Protein AF-A0A7S0E019-F1 (afdb_monomer)

Organism: NCBI:txid3032

Secondary structure (DSSP, 8-state):
-PPPTTS------GGGGTT--------TTSPPPHHHHHHHHHHHHHHHHH-TT-------SSSSHHHHHHHHHHHHHTTS-S-HHHHHHHHHHHHHS---TT--------------

Structure (mmCIF, N/CA/C/O backbone):
data_AF-A0A7S0E019-F1
#
_entry.id   AF-A0A7S0E019-F1
#
loop_
_atom_site.group_PDB
_atom_site.id
_atom_site.type_symbol
_atom_site.label_atom_id
_atom_site.label_alt_id
_atom_site.label_comp_id
_atom_site.label_asym_id
_atom_site.label_entity_id
_atom_site.label_seq_id
_atom_site.pdbx_PDB_ins_code
_atom_site.Cartn_x
_atom_site.Cartn_y
_atom_site.Cartn_z
_atom_site.occupancy
_atom_site.B_iso_or_equiv
_atom_site.auth_seq_id
_atom_site.auth_comp_id
_atom_site.auth_asym_id
_atom_site.auth_atom_id
_atom_site.pdbx_PDB_model_num
ATOM 1 N N . THR A 1 1 ? 5.143 -8.759 -2.178 1.00 50.31 1 THR A N 1
ATOM 2 C CA . THR A 1 1 ? 6.492 -9.382 -2.188 1.00 50.31 1 THR A CA 1
ATOM 3 C C . THR A 1 1 ? 6.817 -9.753 -3.617 1.00 50.31 1 THR A C 1
ATOM 5 O O . THR A 1 1 ? 5.915 -10.188 -4.313 1.00 50.31 1 THR A O 1
ATOM 8 N N . TYR A 1 2 ? 8.040 -9.513 -4.090 1.00 42.38 2 TYR A N 1
ATOM 9 C CA . TYR A 1 2 ? 8.407 -9.796 -5.482 1.00 42.38 2 TYR A CA 1
ATOM 10 C C . TYR A 1 2 ? 8.898 -11.240 -5.623 1.00 42.38 2 TYR A C 1
ATOM 12 O O . TYR A 1 2 ? 9.564 -11.753 -4.723 1.00 42.38 2 TYR A O 1
ATOM 20 N N . THR A 1 3 ? 8.577 -11.882 -6.739 1.00 41.94 3 THR A N 1
ATOM 21 C CA . THR A 1 3 ? 9.196 -13.135 -7.179 1.00 41.94 3 THR A CA 1
ATOM 22 C C . THR A 1 3 ? 10.329 -12.789 -8.138 1.00 41.94 3 THR A C 1
ATOM 24 O O . THR A 1 3 ? 10.101 -12.162 -9.167 1.00 41.94 3 THR A O 1
ATOM 27 N N . SER A 1 4 ? 11.560 -13.140 -7.766 1.00 39.75 4 SER A N 1
ATOM 28 C CA . SER A 1 4 ? 12.722 -13.083 -8.655 1.00 39.75 4 SER A CA 1
ATOM 29 C C . SER A 1 4 ? 12.750 -14.345 -9.525 1.00 39.75 4 SER A C 1
ATOM 31 O O . SER A 1 4 ? 12.388 -15.424 -9.051 1.00 39.75 4 SER A O 1
ATOM 33 N N . SER A 1 5 ? 13.152 -14.219 -10.791 1.00 46.44 5 SER A N 1
ATOM 34 C CA . SER A 1 5 ? 13.187 -15.313 -11.779 1.00 46.44 5 SER A CA 1
ATOM 35 C C . SER A 1 5 ? 14.191 -16.427 -11.451 1.00 46.44 5 SER A C 1
ATOM 37 O O . SER A 1 5 ? 14.124 -17.505 -12.033 1.00 46.44 5 SER A O 1
ATOM 39 N N . ASP A 1 6 ? 15.089 -16.195 -10.494 1.00 50.09 6 ASP A N 1
ATOM 40 C CA . ASP A 1 6 ? 16.082 -17.150 -9.991 1.00 50.09 6 ASP A CA 1
ATOM 41 C C . ASP A 1 6 ? 15.573 -18.000 -8.810 1.00 50.09 6 ASP A C 1
ATOM 43 O O . ASP A 1 6 ? 16.327 -18.791 -8.244 1.00 50.09 6 ASP A O 1
ATOM 47 N N . GLY A 1 7 ? 14.311 -17.834 -8.395 1.00 44.53 7 GLY A N 1
ATOM 48 C CA . GLY A 1 7 ? 13.734 -18.566 -7.265 1.00 44.53 7 GLY A CA 1
ATOM 49 C C . GLY A 1 7 ? 14.310 -18.174 -5.897 1.00 44.53 7 GLY A C 1
ATOM 50 O O . GLY A 1 7 ? 13.888 -18.731 -4.880 1.00 44.53 7 GLY A O 1
ATOM 51 N N . SER A 1 8 ? 15.225 -17.197 -5.831 1.00 43.31 8 SER A N 1
ATOM 52 C CA . SER A 1 8 ? 15.767 -16.697 -4.572 1.00 43.31 8 SER A CA 1
ATOM 53 C C . SER A 1 8 ? 14.794 -15.673 -3.975 1.00 43.31 8 SER A C 1
ATOM 55 O O . SER A 1 8 ? 14.679 -14.505 -4.349 1.00 43.31 8 SER A O 1
ATOM 57 N N . MET A 1 9 ? 13.966 -16.160 -3.057 1.00 51.25 9 MET A N 1
ATOM 58 C CA . MET A 1 9 ? 12.954 -15.355 -2.392 1.00 51.25 9 MET A CA 1
ATOM 59 C C . MET A 1 9 ? 13.602 -14.459 -1.327 1.00 51.25 9 MET A C 1
ATOM 61 O O . MET A 1 9 ? 13.947 -14.921 -0.242 1.00 51.25 9 MET A O 1
ATOM 65 N N . GLY A 1 10 ? 13.682 -13.151 -1.592 1.00 54.69 10 GLY A N 1
ATOM 66 C CA . GLY A 1 10 ? 13.899 -12.111 -0.575 1.00 54.69 10 GLY A CA 1
ATOM 67 C C . GLY A 1 10 ? 12.675 -11.964 0.337 1.00 54.69 10 GLY A C 1
ATOM 68 O O . GLY A 1 10 ? 12.014 -10.926 0.350 1.00 54.69 10 GLY A O 1
ATOM 69 N N . ASN A 1 11 ? 12.321 -13.041 1.031 1.00 64.75 11 ASN A N 1
ATOM 70 C CA . ASN A 1 11 ? 11.086 -13.184 1.780 1.00 64.75 11 ASN A CA 1
ATOM 71 C C . ASN A 1 11 ? 11.346 -13.158 3.279 1.00 64.75 11 ASN A C 1
ATOM 73 O O . ASN A 1 11 ? 12.141 -13.937 3.793 1.00 64.75 11 ASN A O 1
ATOM 77 N N . TYR A 1 12 ? 10.583 -12.331 3.991 1.00 67.00 12 TYR A N 1
ATOM 78 C CA . TYR A 1 12 ? 10.534 -12.405 5.446 1.00 67.00 12 TYR A CA 1
ATOM 79 C C . TYR A 1 12 ? 10.037 -13.777 5.890 1.00 67.00 12 TYR A C 1
ATOM 81 O O . TYR A 1 12 ? 9.083 -14.315 5.308 1.00 67.00 12 TYR A O 1
ATOM 89 N N . HIS A 1 13 ? 10.653 -14.313 6.941 1.00 75.06 13 HIS A N 1
ATOM 90 C CA . HIS A 1 13 ? 10.101 -15.446 7.664 1.00 75.06 13 HIS A CA 1
ATOM 91 C 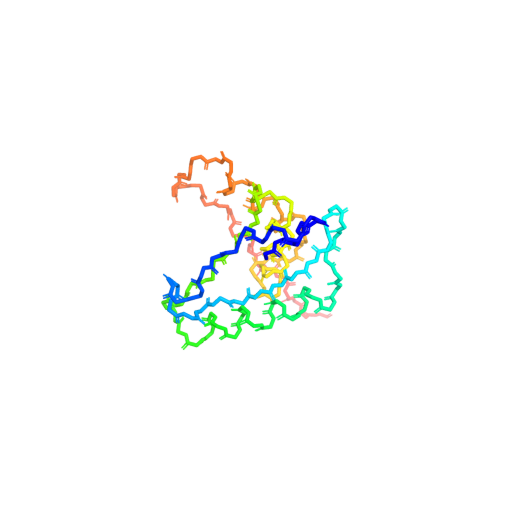C . HIS A 1 13 ? 8.835 -14.960 8.395 1.00 75.06 13 HIS A C 1
ATOM 93 O O . HIS A 1 13 ? 8.951 -14.055 9.223 1.00 75.06 13 HIS A O 1
ATOM 99 N N . PRO A 1 14 ? 7.627 -15.491 8.111 1.00 76.75 14 PRO A N 1
ATOM 100 C CA . PRO A 1 14 ? 6.373 -14.934 8.640 1.00 76.75 14 PRO A CA 1
ATOM 101 C C . PRO A 1 14 ? 6.328 -14.841 10.168 1.00 76.75 14 PRO A C 1
ATOM 103 O O . PRO A 1 14 ? 5.743 -13.910 10.713 1.00 76.75 14 PRO A O 1
ATOM 106 N N . GLN A 1 15 ? 7.021 -15.753 10.853 1.00 79.38 15 GLN A N 1
ATOM 107 C CA . GLN A 1 15 ? 7.121 -15.772 12.313 1.00 79.38 15 GLN A CA 1
ATOM 108 C C . GLN A 1 15 ? 7.767 -14.504 12.888 1.00 79.38 15 GLN A C 1
ATOM 110 O O . GLN A 1 15 ? 7.405 -14.087 13.982 1.00 79.38 15 GLN A O 1
ATOM 115 N N . MET A 1 16 ? 8.672 -13.856 12.147 1.00 79.44 16 MET A N 1
ATOM 116 C CA . MET A 1 16 ? 9.282 -12.590 12.576 1.00 79.44 16 MET A CA 1
ATOM 117 C C . MET A 1 16 ? 8.288 -11.422 12.572 1.00 79.44 16 MET A C 1
ATOM 119 O O . MET A 1 16 ? 8.559 -10.388 13.169 1.00 79.44 16 MET A O 1
ATOM 123 N N . LEU A 1 17 ? 7.150 -11.582 11.894 1.00 81.50 17 LEU A N 1
ATOM 124 C CA . LEU A 1 17 ? 6.094 -10.583 11.750 1.00 81.50 17 LEU A CA 1
ATOM 125 C C . LEU A 1 17 ? 4.765 -11.124 12.292 1.00 81.50 17 LEU A C 1
ATOM 127 O O . LEU A 1 17 ? 3.703 -10.844 11.743 1.00 81.50 17 LEU A O 1
ATOM 131 N N . TYR A 1 18 ? 4.826 -11.957 13.338 1.00 84.44 18 TYR A N 1
ATOM 132 C CA . TYR A 1 18 ? 3.654 -12.514 14.025 1.00 84.44 18 TYR A CA 1
ATOM 133 C C . TYR A 1 18 ? 2.662 -13.230 13.089 1.00 84.44 18 TYR A C 1
ATOM 135 O O . TYR A 1 18 ? 1.459 -13.239 13.336 1.00 84.44 18 TYR A O 1
ATOM 143 N N . ASN A 1 19 ? 3.160 -13.824 11.998 1.00 79.62 19 ASN A N 1
ATOM 144 C CA . ASN A 1 19 ? 2.374 -14.440 10.922 1.00 79.62 19 ASN A CA 1
ATOM 145 C C . ASN A 1 19 ? 1.367 -13.497 10.228 1.00 79.62 19 ASN A C 1
ATOM 147 O O . ASN A 1 19 ? 0.463 -13.965 9.542 1.00 79.62 19 ASN A O 1
ATOM 151 N N . GLN A 1 20 ? 1.545 -12.179 10.330 1.00 82.50 20 GLN A N 1
ATOM 152 C CA . GLN A 1 20 ? 0.697 -11.164 9.694 1.00 82.50 20 GLN A CA 1
ATOM 153 C C . GLN A 1 20 ? 1.284 -10.710 8.351 1.00 82.50 20 GLN A C 1
ATOM 155 O O . GLN A 1 20 ? 1.458 -9.523 8.085 1.00 82.50 20 GLN A O 1
ATOM 160 N N . VAL A 1 21 ? 1.643 -11.674 7.499 1.00 81.88 21 VAL A N 1
ATOM 161 C CA . VAL A 1 21 ? 2.271 -11.403 6.199 1.00 81.88 21 VAL A CA 1
ATOM 162 C C . VAL A 1 21 ? 1.400 -11.948 5.081 1.00 81.88 21 VAL A C 1
ATOM 164 O O . VAL A 1 21 ? 1.403 -13.150 4.822 1.00 81.88 21 VAL A O 1
ATOM 167 N N . GLN A 1 22 ? 0.729 -11.049 4.363 1.00 82.94 22 GLN A N 1
ATOM 168 C CA . GLN A 1 22 ? 0.059 -11.385 3.111 1.00 82.94 22 GLN A CA 1
ATOM 169 C C . GLN A 1 22 ? 1.025 -11.198 1.939 1.00 82.94 22 GLN A C 1
ATOM 171 O O . GLN A 1 22 ? 1.633 -10.137 1.765 1.00 82.94 22 GLN A O 1
ATOM 176 N N . ARG A 1 23 ? 1.183 -12.237 1.115 1.00 82.81 23 ARG A N 1
ATOM 177 C CA . ARG A 1 23 ? 2.030 -12.185 -0.081 1.00 82.81 23 ARG A CA 1
ATOM 178 C C . ARG A 1 23 ? 1.155 -11.973 -1.305 1.00 82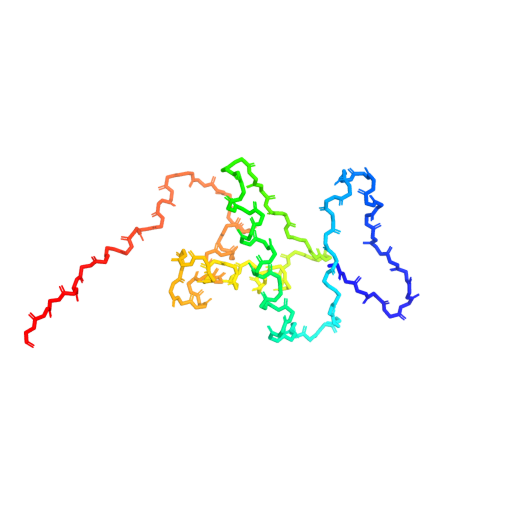.81 23 ARG A C 1
ATOM 180 O O . ARG A 1 23 ? 0.291 -12.790 -1.591 1.00 82.81 23 ARG A O 1
ATOM 187 N N . ILE A 1 24 ? 1.429 -10.896 -2.030 1.00 76.75 24 ILE A N 1
ATOM 188 C CA . ILE A 1 24 ? 0.821 -10.606 -3.331 1.00 76.75 24 ILE A CA 1
ATOM 189 C C . ILE A 1 24 ? 1.969 -10.591 -4.344 1.00 76.75 24 ILE A C 1
ATOM 191 O O . ILE A 1 24 ? 2.695 -9.589 -4.408 1.00 76.75 24 ILE A O 1
ATOM 195 N N . PRO A 1 25 ? 2.254 -11.740 -4.985 1.00 69.06 25 PRO A N 1
ATOM 196 C CA . PRO A 1 25 ? 3.285 -11.848 -6.003 1.00 69.06 25 PRO A CA 1
ATOM 197 C C . PRO A 1 25 ? 2.724 -11.401 -7.351 1.00 69.06 25 PRO A C 1
ATOM 199 O O . PRO A 1 25 ? 1.719 -11.930 -7.797 1.00 69.06 25 PRO A O 1
ATOM 202 N N . PHE A 1 26 ? 3.400 -10.463 -8.001 1.00 69.81 26 PHE A N 1
ATOM 203 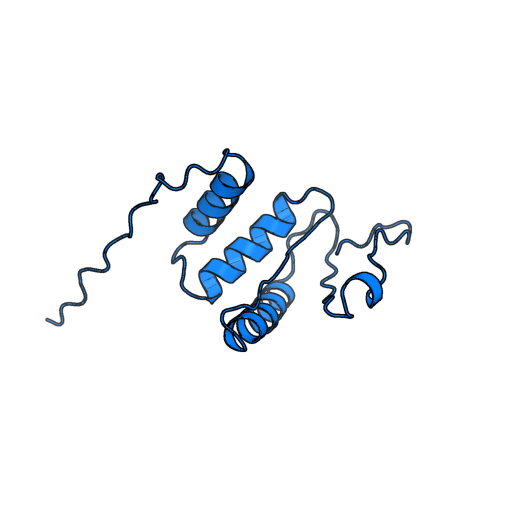C CA . PHE A 1 26 ? 3.134 -10.096 -9.388 1.00 69.81 26 PHE A CA 1
ATOM 204 C C . PHE A 1 26 ? 4.462 -9.831 -10.100 1.00 69.81 26 PHE A C 1
ATOM 206 O O . PHE A 1 26 ? 5.465 -9.494 -9.451 1.00 69.81 26 PHE A O 1
ATOM 213 N N . GLU A 1 27 ? 4.475 -10.071 -11.411 1.00 60.69 27 GLU A N 1
ATOM 214 C CA . GLU A 1 27 ? 5.682 -10.137 -12.237 1.00 60.69 27 GLU A CA 1
ATOM 215 C C . GLU A 1 27 ? 6.500 -8.838 -12.176 1.00 60.69 27 GLU A C 1
ATOM 217 O O . GLU A 1 27 ? 5.962 -7.728 -12.099 1.00 60.69 27 GLU A O 1
ATOM 222 N N . ASP A 1 28 ? 7.829 -8.968 -12.150 1.00 56.44 28 ASP A N 1
ATOM 223 C CA . ASP A 1 28 ? 8.708 -7.801 -12.150 1.00 56.44 28 ASP A CA 1
ATOM 224 C C . ASP A 1 28 ? 8.569 -7.077 -13.500 1.00 56.44 28 ASP A C 1
ATOM 226 O O . ASP A 1 28 ? 8.623 -7.707 -14.549 1.00 56.44 28 ASP A O 1
ATOM 230 N N . HIS A 1 29 ? 8.380 -5.755 -13.464 1.00 63.78 29 HIS A N 1
ATOM 231 C CA . HIS A 1 29 ? 8.136 -4.873 -14.623 1.00 63.78 29 HIS A CA 1
ATOM 232 C C . HIS A 1 29 ? 6.728 -4.869 -15.247 1.00 63.78 29 HIS A C 1
ATOM 234 O O . HIS A 1 29 ? 6.510 -4.103 -16.186 1.00 63.78 29 HIS A O 1
ATOM 240 N N . ALA A 1 30 ? 5.756 -5.593 -14.687 1.00 66.38 30 ALA A N 1
ATOM 241 C CA . ALA A 1 30 ? 4.344 -5.444 -15.043 1.00 66.38 30 ALA A CA 1
ATOM 242 C C . ALA A 1 30 ? 3.552 -4.732 -13.924 1.00 66.38 30 ALA A C 1
ATOM 244 O O . ALA A 1 30 ? 3.879 -4.883 -12.739 1.00 66.38 30 ALA A O 1
ATOM 245 N N . PRO A 1 31 ? 2.515 -3.936 -14.253 1.00 68.81 31 PRO A N 1
ATOM 246 C CA . PRO A 1 31 ? 1.538 -3.530 -13.251 1.00 68.81 31 PRO A CA 1
ATOM 247 C C . PRO A 1 31 ? 0.814 -4.774 -12.699 1.00 68.81 31 PRO A C 1
ATOM 249 O O . PRO A 1 31 ? 0.633 -5.742 -13.441 1.00 68.81 31 PRO A O 1
ATOM 252 N N . PRO A 1 32 ? 0.387 -4.764 -11.422 1.00 78.06 32 PRO A N 1
ATOM 253 C CA . PRO A 1 32 ? -0.453 -5.832 -10.893 1.00 78.06 32 PRO A CA 1
ATOM 254 C C . PRO A 1 32 ? -1.756 -5.918 -11.693 1.00 78.06 32 PRO A C 1
ATOM 256 O O . PRO A 1 32 ? -2.278 -4.908 -12.180 1.00 78.06 32 PRO A O 1
ATOM 259 N N . LEU A 1 33 ? -2.301 -7.124 -11.809 1.00 85.69 33 LEU A N 1
ATOM 260 C CA . LEU A 1 33 ? -3.619 -7.326 -12.390 1.00 85.69 33 LEU A CA 1
ATOM 261 C C . LEU A 1 33 ? -4.670 -6.618 -11.529 1.00 85.69 33 LEU A C 1
ATOM 263 O O . LEU A 1 33 ? -4.559 -6.541 -10.304 1.00 85.69 33 LEU A O 1
ATOM 267 N N . LEU A 1 34 ? -5.753 -6.158 -12.159 1.00 87.75 34 LEU A N 1
ATOM 268 C CA . LEU A 1 34 ? -6.848 -5.499 -11.441 1.00 87.75 34 LEU A CA 1
ATOM 269 C C . LEU A 1 34 ? -7.409 -6.379 -10.310 1.00 87.75 34 LEU A C 1
ATOM 271 O O . LEU A 1 34 ? -7.727 -5.878 -9.236 1.00 87.75 34 LEU A O 1
ATOM 275 N N . VAL A 1 35 ? -7.481 -7.696 -10.526 1.00 87.94 35 VAL A N 1
ATOM 276 C CA . VAL A 1 35 ? -7.933 -8.654 -9.506 1.00 87.94 35 VAL A CA 1
ATOM 277 C C . VAL A 1 35 ? -7.027 -8.667 -8.270 1.00 87.94 35 VAL A C 1
ATOM 279 O O . VAL A 1 35 ? -7.523 -8.769 -7.152 1.00 87.94 35 VAL A O 1
ATOM 282 N N . GLU A 1 36 ? -5.716 -8.495 -8.443 1.00 87.19 36 GLU A N 1
ATOM 283 C CA . GLU A 1 36 ? -4.749 -8.455 -7.341 1.00 87.19 36 GLU A CA 1
ATOM 284 C C . GLU A 1 36 ? -4.869 -7.152 -6.548 1.00 87.19 36 GLU A C 1
ATOM 286 O O . GLU A 1 36 ? -4.773 -7.169 -5.321 1.00 87.19 36 GLU A O 1
ATOM 291 N N . LEU A 1 37 ? -5.135 -6.034 -7.234 1.00 90.12 37 LEU A N 1
ATOM 292 C CA . LEU A 1 37 ? -5.418 -4.747 -6.596 1.00 90.12 37 LEU A CA 1
ATOM 293 C C . LEU A 1 37 ? -6.714 -4.788 -5.789 1.00 90.12 37 LEU A C 1
ATOM 295 O O . LEU A 1 37 ? -6.735 -4.332 -4.649 1.00 90.12 37 LEU A O 1
ATOM 299 N N . ILE A 1 38 ? -7.780 -5.360 -6.351 1.00 92.19 38 ILE A N 1
ATOM 300 C CA . ILE A 1 38 ? -9.059 -5.514 -5.647 1.00 92.19 38 ILE A CA 1
ATOM 301 C C . ILE A 1 38 ? -8.869 -6.386 -4.407 1.00 92.19 38 ILE A C 1
ATOM 303 O O . ILE A 1 38 ? -9.265 -5.980 -3.316 1.00 92.19 38 ILE A O 1
ATOM 307 N N . TYR A 1 39 ? -8.216 -7.541 -4.557 1.00 91.62 39 TYR A N 1
ATOM 308 C CA . TYR A 1 39 ? -7.920 -8.436 -3.442 1.00 91.62 39 TYR A CA 1
ATOM 309 C C . TYR A 1 39 ? -7.110 -7.729 -2.347 1.00 91.62 39 TYR A C 1
ATOM 311 O O . TYR A 1 39 ? -7.480 -7.763 -1.174 1.00 91.62 39 TYR A O 1
ATOM 319 N N . PHE A 1 40 ? -6.041 -7.023 -2.728 1.00 93.44 40 PHE A N 1
ATOM 320 C CA . PHE A 1 40 ? -5.245 -6.228 -1.800 1.00 93.44 40 PHE A CA 1
ATOM 321 C C . PHE A 1 40 ? -6.094 -5.209 -1.035 1.00 93.44 40 PHE A C 1
ATOM 323 O O . PHE A 1 40 ? -6.031 -5.155 0.193 1.00 93.44 40 PHE A O 1
ATOM 330 N N . CYS A 1 41 ? -6.884 -4.405 -1.748 1.00 94.94 41 CYS A N 1
ATOM 331 C CA . CYS A 1 41 ? -7.689 -3.353 -1.144 1.00 94.94 41 CYS A CA 1
ATOM 332 C C . CYS A 1 41 ? -8.758 -3.914 -0.203 1.00 94.94 41 CYS A C 1
ATOM 334 O O . CYS A 1 41 ? -8.989 -3.342 0.863 1.00 94.94 41 CYS A O 1
ATOM 336 N N . GLN A 1 42 ? -9.379 -5.043 -0.549 1.00 94.88 42 GLN A N 1
ATOM 337 C CA . GLN A 1 42 ? -10.338 -5.733 0.314 1.00 94.88 42 GLN A CA 1
ATOM 338 C C . GLN A 1 42 ? -9.686 -6.199 1.619 1.00 94.88 42 GLN A C 1
ATOM 340 O O . GLN A 1 42 ? -10.161 -5.838 2.697 1.00 94.88 42 GLN A O 1
ATOM 345 N N . GLU A 1 43 ? -8.566 -6.919 1.542 1.00 93.88 43 GLU A N 1
ATOM 346 C CA . GLU A 1 43 ? -7.877 -7.434 2.730 1.00 93.88 43 GLU A CA 1
ATOM 347 C C . GLU A 1 43 ? -7.327 -6.302 3.609 1.00 93.88 43 GLU A C 1
ATOM 349 O O . GLU A 1 43 ? -7.535 -6.287 4.824 1.00 93.88 43 GLU A O 1
ATOM 354 N N . ALA A 1 44 ? -6.672 -5.311 2.998 1.00 94.19 44 ALA A N 1
ATOM 355 C CA . ALA A 1 44 ? -6.097 -4.175 3.710 1.00 94.19 44 ALA A CA 1
ATOM 356 C C . ALA A 1 44 ? -7.177 -3.307 4.368 1.00 94.19 44 ALA A C 1
ATOM 358 O O . ALA A 1 44 ? -7.044 -2.942 5.535 1.00 94.19 44 ALA A O 1
ATOM 359 N N . SER A 1 45 ? -8.270 -3.002 3.661 1.00 94.94 45 SER A N 1
ATOM 360 C CA . SER A 1 45 ? -9.372 -2.229 4.242 1.00 94.94 45 SER A CA 1
ATOM 361 C C . SER A 1 45 ? -10.105 -3.004 5.337 1.00 94.94 45 SER A C 1
ATOM 363 O O . SER A 1 45 ? -10.418 -2.412 6.367 1.00 94.94 45 SER A O 1
ATOM 365 N N . SER A 1 46 ? -10.307 -4.319 5.180 1.00 94.69 46 SER A N 1
ATOM 366 C CA . SER A 1 46 ? -10.854 -5.172 6.242 1.00 94.69 46 SER A CA 1
ATOM 367 C C . SER A 1 46 ? -9.967 -5.137 7.484 1.00 94.69 46 SER A C 1
ATOM 369 O O . SER A 1 46 ? -10.476 -4.975 8.590 1.00 94.69 46 SER A O 1
ATOM 371 N N . TRP A 1 47 ? -8.644 -5.239 7.325 1.00 94.00 47 TRP A N 1
ATOM 372 C CA . TRP A 1 47 ? -7.699 -5.159 8.439 1.00 94.00 47 TRP A CA 1
ATOM 373 C C . TRP A 1 47 ? -7.769 -3.812 9.165 1.00 94.00 47 TRP A C 1
ATOM 375 O O . TRP A 1 47 ? -7.909 -3.788 10.387 1.00 94.00 47 TRP A O 1
ATOM 385 N N . LEU A 1 48 ? -7.741 -2.701 8.426 1.00 93.69 48 LEU A N 1
ATOM 386 C CA . LEU A 1 48 ? -7.816 -1.349 8.992 1.00 93.69 48 LEU A CA 1
ATOM 387 C C . LEU A 1 48 ? -9.147 -1.076 9.710 1.00 93.69 48 LEU A C 1
ATOM 389 O O . LEU A 1 48 ? -9.174 -0.358 10.702 1.00 93.69 48 LEU A O 1
ATOM 393 N N . GLN A 1 49 ? -10.252 -1.662 9.243 1.00 94.44 49 GLN A N 1
ATOM 394 C CA . GLN A 1 49 ? -11.571 -1.479 9.859 1.00 94.44 49 GLN A CA 1
ATOM 395 C C . GLN A 1 49 ? -11.760 -2.271 11.162 1.00 94.44 49 GLN A C 1
ATOM 397 O O . GLN A 1 49 ? -12.641 -1.933 11.949 1.00 94.44 49 GLN A O 1
ATOM 402 N N . ARG A 1 50 ? -10.954 -3.313 11.415 1.00 95.06 50 ARG A N 1
ATOM 403 C CA . ARG A 1 50 ? -11.082 -4.149 12.626 1.00 95.06 50 ARG A CA 1
ATOM 404 C C . ARG A 1 50 ? -10.694 -3.416 13.909 1.00 95.06 50 ARG A C 1
ATOM 406 O O . ARG A 1 50 ? -11.294 -3.677 14.945 1.00 95.06 50 ARG A O 1
ATOM 413 N N . ASP A 1 51 ? -9.700 -2.535 13.850 1.00 94.50 51 ASP A N 1
ATOM 414 C CA . ASP A 1 51 ? -9.243 -1.735 14.990 1.00 94.50 51 ASP A CA 1
ATOM 415 C C . ASP A 1 51 ? -8.577 -0.454 14.474 1.00 94.50 51 ASP A C 1
ATOM 417 O O . ASP A 1 51 ? -7.777 -0.503 13.541 1.00 94.50 51 ASP A O 1
ATOM 421 N N . ARG A 1 52 ? -8.845 0.697 15.105 1.00 91.88 52 ARG A N 1
ATOM 422 C CA . ARG A 1 52 ? -8.208 1.974 14.733 1.00 91.88 52 ARG A CA 1
ATOM 423 C C . ARG A 1 52 ? -6.689 1.985 14.937 1.00 91.88 52 ARG A C 1
ATOM 425 O O . ARG A 1 52 ? -6.018 2.856 14.396 1.00 91.88 52 ARG A O 1
ATOM 432 N N . LYS A 1 53 ? -6.149 1.068 15.742 1.00 93.06 53 LYS A N 1
ATOM 433 C CA . LYS A 1 53 ? -4.708 0.883 15.962 1.00 93.06 53 LYS A CA 1
ATOM 434 C C . LYS A 1 53 ? -4.055 0.010 14.893 1.00 93.06 53 LYS A C 1
ATOM 436 O O . LYS A 1 53 ? -2.829 -0.093 14.880 1.00 93.06 53 LYS A O 1
ATOM 441 N N . ASN A 1 54 ? -4.836 -0.640 14.029 1.00 92.31 54 ASN A N 1
ATOM 442 C CA . ASN A 1 54 ? -4.284 -1.485 12.981 1.00 92.31 54 ASN A CA 1
ATOM 443 C C . ASN A 1 54 ? -3.581 -0.637 11.926 1.00 92.31 54 ASN A C 1
ATOM 445 O O . ASN A 1 54 ? -4.092 0.378 11.461 1.00 92.31 54 ASN A O 1
ATOM 449 N N . VAL A 1 55 ? -2.407 -1.107 11.517 1.00 93.00 55 VAL A N 1
ATOM 450 C CA . VAL A 1 55 ? -1.590 -0.481 10.479 1.00 93.00 55 VAL A CA 1
ATOM 451 C C . VAL A 1 55 ? -1.318 -1.512 9.392 1.00 93.00 55 VAL A C 1
A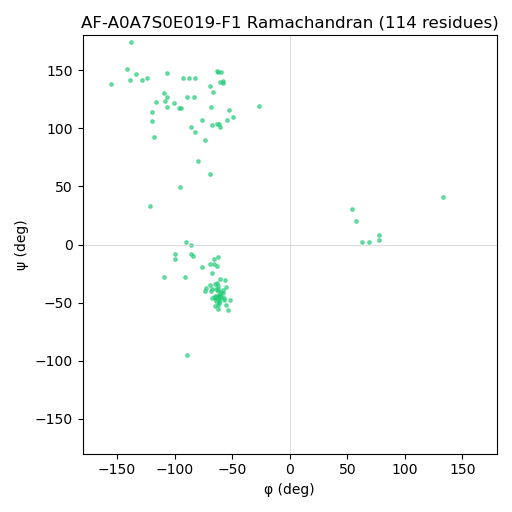TOM 453 O O . VAL A 1 55 ? -1.127 -2.696 9.679 1.00 93.00 55 VAL A O 1
ATOM 456 N N . VAL A 1 56 ? -1.305 -1.064 8.136 1.00 92.06 56 VAL A N 1
ATOM 457 C CA . VAL A 1 56 ? -0.892 -1.866 6.978 1.00 92.06 56 VAL A CA 1
ATOM 458 C C . VAL A 1 56 ? 0.475 -1.383 6.518 1.00 92.06 56 VAL A C 1
ATOM 460 O O . VAL A 1 56 ? 0.660 -0.203 6.233 1.00 92.06 56 VAL A O 1
ATOM 463 N N . VAL A 1 57 ? 1.425 -2.309 6.399 1.00 90.38 57 VAL A N 1
ATOM 464 C CA . VAL A 1 57 ? 2.756 -2.031 5.853 1.00 90.38 57 VAL A CA 1
ATOM 465 C C . VAL A 1 57 ? 2.858 -2.645 4.462 1.00 90.38 57 VAL A C 1
ATOM 467 O O . VAL A 1 57 ? 2.770 -3.861 4.299 1.00 90.38 57 VAL A O 1
ATOM 470 N N . VAL A 1 58 ? 3.072 -1.805 3.449 1.00 89.31 58 VAL A N 1
ATOM 471 C CA . VAL A 1 58 ? 3.258 -2.240 2.058 1.00 89.31 58 VAL A CA 1
ATOM 472 C C . VAL A 1 58 ? 4.713 -2.049 1.660 1.00 89.31 58 VAL A C 1
ATOM 474 O O . VAL A 1 58 ? 5.238 -0.939 1.701 1.00 89.31 58 VAL A O 1
ATOM 477 N N . HIS A 1 59 ? 5.368 -3.122 1.220 1.00 82.81 59 HIS A N 1
ATOM 478 C CA . HIS A 1 59 ? 6.772 -3.073 0.824 1.00 82.81 59 HIS A CA 1
ATOM 479 C C . HIS A 1 59 ? 7.019 -3.776 -0.520 1.00 82.81 59 HIS A C 1
ATOM 481 O O . HIS A 1 59 ? 6.392 -4.780 -0.868 1.00 82.81 59 HIS A O 1
ATOM 487 N N . CYS A 1 60 ? 7.983 -3.255 -1.275 1.00 82.81 60 CYS A N 1
ATOM 488 C CA . CYS A 1 60 ? 8.585 -3.916 -2.431 1.00 82.81 60 CYS A CA 1
ATOM 489 C C . CYS A 1 60 ? 10.106 -3.693 -2.389 1.00 82.81 60 CYS A C 1
ATOM 491 O O . CYS A 1 60 ? 10.578 -2.926 -1.555 1.00 82.81 60 CYS A O 1
ATOM 493 N N . LYS A 1 61 ? 10.883 -4.313 -3.292 1.00 76.50 61 LYS A N 1
ATOM 494 C CA . LYS A 1 61 ? 12.360 -4.217 -3.273 1.00 76.50 61 LYS A CA 1
ATOM 495 C C . LYS A 1 61 ? 12.878 -2.771 -3.219 1.00 76.50 61 LYS A C 1
ATOM 497 O O . LYS A 1 61 ? 13.729 -2.459 -2.404 1.00 76.50 61 LYS A O 1
ATOM 502 N N . GLY A 1 62 ? 12.345 -1.894 -4.073 1.00 73.06 62 GLY A N 1
ATOM 503 C CA . GLY A 1 62 ? 12.725 -0.475 -4.110 1.00 73.06 62 GLY A CA 1
ATOM 504 C C . GLY A 1 62 ? 11.763 0.477 -3.394 1.00 73.06 62 GLY A C 1
ATOM 505 O O . GLY A 1 62 ? 12.046 1.665 -3.317 1.00 73.06 62 GLY A O 1
ATOM 506 N N . GLY A 1 63 ? 10.602 0.004 -2.938 1.00 74.06 63 GLY A N 1
ATOM 507 C CA . GLY A 1 63 ? 9.523 0.818 -2.362 1.00 74.06 63 GLY A CA 1
ATOM 508 C C . GLY A 1 63 ? 8.860 1.852 -3.291 1.00 74.06 63 GLY A C 1
ATOM 509 O O . GLY A 1 63 ? 8.015 2.600 -2.829 1.00 74.06 63 GLY A O 1
ATOM 510 N N . LYS A 1 64 ? 9.234 1.956 -4.573 1.00 78.94 64 LYS A N 1
ATOM 511 C CA . LYS A 1 64 ? 8.773 3.034 -5.476 1.00 78.94 64 LYS A CA 1
ATOM 512 C C . LYS A 1 64 ? 7.475 2.666 -6.207 1.00 78.94 64 LYS A C 1
ATOM 514 O O . LYS A 1 64 ? 6.397 2.821 -5.652 1.00 78.94 64 LYS A O 1
ATOM 519 N N . GLY A 1 65 ? 7.584 2.136 -7.430 1.00 83.12 65 GLY A N 1
ATOM 520 C CA . GLY A 1 65 ? 6.439 1.952 -8.331 1.00 83.12 65 GLY A CA 1
ATOM 521 C C . GLY A 1 65 ? 5.364 1.006 -7.795 1.00 83.12 65 GLY A C 1
ATOM 522 O O . GLY A 1 65 ? 4.217 1.401 -7.643 1.00 83.12 65 GLY A O 1
ATOM 523 N N . ARG A 1 66 ? 5.736 -0.231 -7.441 1.00 85.62 66 ARG A N 1
ATOM 524 C CA . ARG A 1 66 ? 4.774 -1.241 -6.958 1.00 85.62 66 ARG A CA 1
ATOM 525 C C . ARG A 1 66 ? 4.089 -0.831 -5.660 1.00 85.62 66 ARG A C 1
ATOM 527 O O . ARG A 1 66 ? 2.880 -0.962 -5.539 1.00 85.62 66 ARG A O 1
ATOM 534 N N . THR A 1 67 ? 4.858 -0.314 -4.706 1.00 89.12 67 THR A N 1
ATOM 535 C CA . THR A 1 67 ? 4.298 0.201 -3.453 1.00 89.12 67 THR A CA 1
ATOM 536 C C . THR A 1 67 ? 3.364 1.378 -3.718 1.00 89.12 67 THR A C 1
ATOM 538 O O . THR A 1 67 ? 2.263 1.383 -3.183 1.00 89.12 67 THR A O 1
ATOM 541 N N . GLY A 1 68 ? 3.754 2.322 -4.580 1.00 90.88 68 GLY A N 1
ATOM 542 C CA . GLY A 1 68 ? 2.931 3.484 -4.911 1.00 90.88 68 GLY A CA 1
ATOM 543 C C . GLY A 1 68 ? 1.592 3.113 -5.532 1.00 90.88 68 GLY A C 1
ATOM 544 O O . GLY A 1 68 ? 0.566 3.605 -5.080 1.00 90.88 68 GLY A O 1
ATOM 545 N N . VAL A 1 69 ? 1.578 2.178 -6.488 1.00 91.88 69 VAL A N 1
ATOM 546 C CA . VAL A 1 69 ? 0.332 1.698 -7.111 1.00 91.88 69 VAL A CA 1
ATOM 547 C C . VAL A 1 69 ? -0.597 1.056 -6.078 1.00 91.88 69 VAL A C 1
ATOM 549 O O . VAL A 1 69 ? -1.790 1.357 -6.057 1.00 91.88 69 VAL A O 1
ATOM 552 N N . MET A 1 70 ? -0.064 0.213 -5.190 1.00 92.19 70 MET A N 1
ATOM 553 C CA . MET A 1 70 ? -0.860 -0.441 -4.144 1.00 92.19 70 MET A CA 1
ATOM 554 C C . MET A 1 70 ? -1.432 0.592 -3.162 1.00 92.19 70 MET A C 1
ATOM 556 O O . MET A 1 70 ? -2.633 0.596 -2.902 1.00 92.19 70 MET A O 1
ATOM 560 N N . ILE A 1 71 ? -0.606 1.517 -2.662 1.00 93.81 71 ILE A N 1
ATOM 561 C CA . ILE A 1 71 ? -1.043 2.557 -1.718 1.00 93.81 71 ILE A CA 1
ATOM 562 C C . ILE A 1 71 ? -2.063 3.504 -2.356 1.00 93.81 71 ILE A C 1
ATOM 564 O O . ILE A 1 71 ? -3.102 3.758 -1.752 1.00 93.81 71 ILE A O 1
ATOM 568 N N . ALA A 1 72 ? -1.821 3.976 -3.581 1.00 94.50 72 ALA A N 1
ATOM 569 C CA . ALA A 1 72 ? -2.763 4.836 -4.293 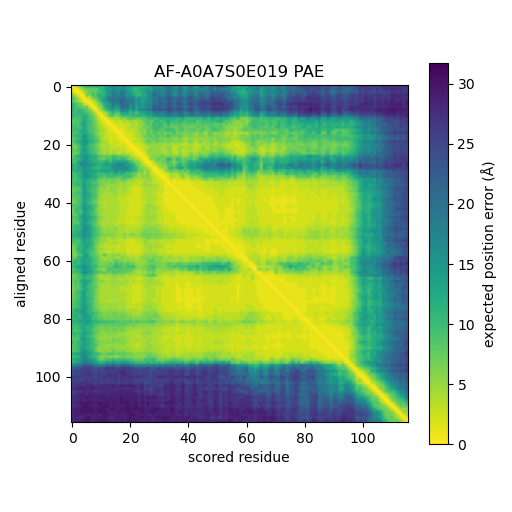1.00 94.50 72 ALA A CA 1
ATOM 570 C C . ALA A 1 72 ? -4.116 4.139 -4.509 1.00 94.50 72 ALA A C 1
ATOM 572 O O . ALA A 1 72 ? -5.167 4.738 -4.282 1.00 94.50 72 ALA A O 1
ATOM 573 N N . SER A 1 73 ? -4.098 2.849 -4.856 1.00 94.69 73 SER A N 1
ATOM 574 C CA . SER A 1 73 ? -5.317 2.044 -4.997 1.00 94.69 73 SER A CA 1
ATOM 575 C C . SER A 1 73 ? -6.086 1.932 -3.679 1.00 94.69 73 SER A C 1
ATOM 577 O O . SER A 1 73 ? -7.309 2.054 -3.677 1.00 94.69 73 SER A O 1
ATOM 579 N N . LEU A 1 74 ? -5.390 1.764 -2.549 1.00 95.75 74 LEU A N 1
ATOM 580 C CA . LEU A 1 74 ? -6.016 1.708 -1.225 1.00 95.75 74 LEU A CA 1
ATOM 581 C C . LEU A 1 74 ? -6.601 3.060 -0.794 1.00 95.75 74 LEU A C 1
ATOM 583 O O . LEU A 1 74 ? -7.696 3.099 -0.230 1.00 95.75 74 LEU A O 1
ATOM 587 N N . LEU A 1 75 ? -5.905 4.166 -1.072 1.00 94.81 75 LEU A N 1
ATOM 588 C CA . LEU A 1 75 ? -6.391 5.523 -0.791 1.00 94.81 75 LEU A CA 1
ATOM 589 C C . LEU A 1 75 ? -7.683 5.822 -1.552 1.00 94.81 75 LEU A C 1
ATOM 591 O O . LEU A 1 75 ? -8.622 6.365 -0.971 1.00 94.81 75 LEU A O 1
ATOM 595 N N . MET A 1 76 ? -7.754 5.421 -2.823 1.00 95.81 76 MET A N 1
ATOM 596 C CA . MET A 1 76 ? -8.987 5.534 -3.600 1.00 95.81 76 MET A CA 1
ATOM 597 C C . MET A 1 76 ? -10.082 4.600 -3.081 1.00 95.81 76 MET A C 1
ATOM 599 O O . MET A 1 76 ? -11.212 5.034 -2.884 1.00 95.81 76 MET A O 1
ATOM 603 N N . TRP A 1 77 ? -9.753 3.334 -2.805 1.00 95.62 77 TRP A N 1
ATOM 604 C CA . TRP A 1 77 ? -10.711 2.335 -2.315 1.00 95.62 77 TRP A CA 1
ATOM 605 C C . TRP A 1 77 ? -11.390 2.751 -1.008 1.00 95.62 77 TRP A C 1
ATOM 607 O O . TRP A 1 77 ? -12.579 2.527 -0.811 1.00 95.62 77 TRP A O 1
ATOM 617 N N . THR A 1 78 ? -10.625 3.365 -0.108 1.00 94.19 78 THR A N 1
ATOM 618 C CA . THR A 1 78 ? -11.110 3.840 1.195 1.00 94.19 78 THR A CA 1
ATOM 619 C C . THR A 1 78 ? -11.729 5.238 1.138 1.00 94.19 78 THR A C 1
ATOM 621 O O . THR A 1 78 ? -12.182 5.736 2.163 1.00 94.19 78 THR A O 1
ATOM 624 N N . GLY A 1 79 ? -11.757 5.880 -0.035 1.00 92.62 79 GLY A N 1
ATOM 625 C CA . GLY A 1 79 ? -12.365 7.196 -0.233 1.00 92.62 79 GLY A CA 1
ATOM 626 C C . GLY A 1 79 ? -11.534 8.386 0.260 1.00 92.62 79 GLY A C 1
ATOM 627 O O . GLY A 1 79 ? -12.026 9.509 0.219 1.00 92.62 79 GLY A O 1
ATOM 628 N N . HIS A 1 80 ? -10.278 8.184 0.678 1.00 91.12 80 HIS A N 1
ATOM 629 C CA . HIS A 1 80 ? -9.382 9.278 1.088 1.00 91.12 80 HIS A CA 1
ATOM 630 C C . HIS A 1 80 ? -8.989 10.187 -0.080 1.00 91.12 80 HIS A C 1
A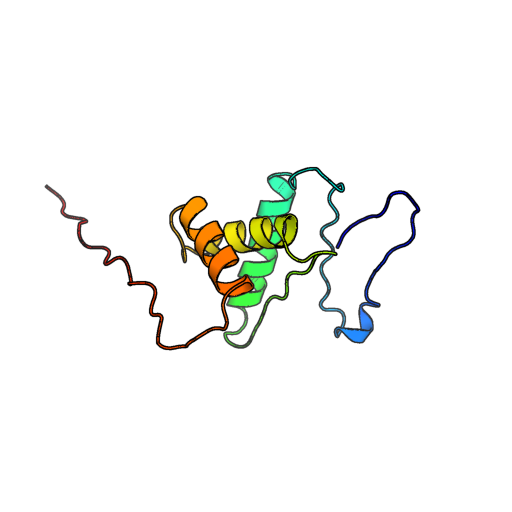TOM 632 O O . HIS A 1 80 ? -8.587 11.332 0.129 1.00 91.12 80 HIS A O 1
ATOM 638 N N . ARG A 1 81 ? -9.043 9.659 -1.306 1.00 92.88 81 ARG A N 1
ATOM 639 C CA . ARG A 1 81 ? -8.722 10.367 -2.545 1.00 92.88 81 ARG A CA 1
ATOM 640 C C . ARG A 1 81 ? -9.718 9.998 -3.633 1.00 92.88 81 ARG A C 1
ATOM 642 O O . ARG A 1 81 ? -10.132 8.848 -3.736 1.00 92.88 81 ARG A O 1
ATOM 649 N N . ARG A 1 82 ? -10.105 10.985 -4.445 1.00 89.56 82 ARG A N 1
ATOM 650 C CA . ARG A 1 82 ? -11.104 10.823 -5.521 1.00 89.56 82 ARG A CA 1
ATOM 651 C C . ARG A 1 82 ? -10.483 10.641 -6.906 1.00 89.56 82 ARG A C 1
ATOM 653 O O . ARG A 1 82 ? -11.185 10.272 -7.840 1.00 89.56 82 ARG A O 1
ATOM 660 N N . SER A 1 83 ? -9.182 10.897 -7.033 1.00 94.81 83 SER A N 1
ATOM 661 C CA . SER A 1 83 ? -8.419 10.781 -8.274 1.00 94.81 83 SER A CA 1
ATOM 662 C C . SER A 1 83 ? -7.175 9.926 -8.058 1.00 94.81 83 SER A C 1
ATOM 664 O O . SER A 1 83 ? -6.503 10.037 -7.031 1.00 94.81 83 SER A O 1
ATOM 666 N N . ALA A 1 84 ? -6.848 9.097 -9.051 1.00 91.31 84 ALA A N 1
ATOM 667 C CA . ALA A 1 84 ? -5.643 8.273 -9.032 1.00 91.31 84 ALA A CA 1
ATOM 668 C C . ALA A 1 84 ? -4.367 9.123 -9.055 1.00 91.31 84 ALA A C 1
ATOM 670 O O . ALA A 1 84 ? -3.375 8.746 -8.437 1.00 91.31 84 ALA A O 1
ATOM 671 N N . LEU A 1 85 ? -4.407 10.269 -9.746 1.00 92.25 85 LEU A N 1
ATOM 672 C CA . LEU A 1 85 ? -3.280 11.195 -9.822 1.00 92.25 85 LEU A CA 1
ATOM 673 C C . LEU A 1 85 ? -2.976 11.793 -8.445 1.00 92.25 85 LEU A C 1
ATOM 675 O O . LEU A 1 85 ? -1.868 11.629 -7.955 1.00 92.25 85 LEU A O 1
ATOM 679 N N . ASP A 1 86 ? -3.988 12.357 -7.786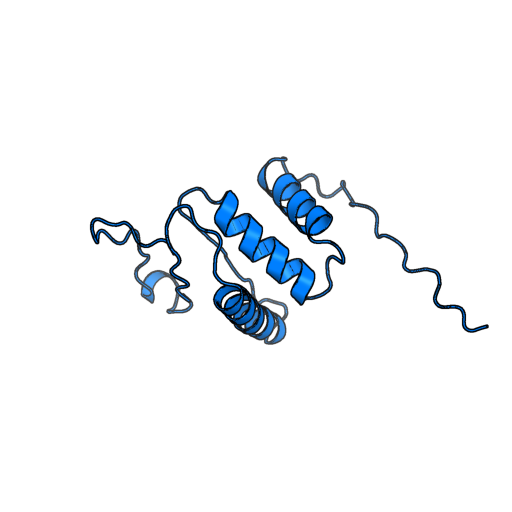 1.00 92.56 86 ASP A N 1
ATOM 680 C CA . ASP A 1 86 ? -3.884 12.932 -6.436 1.00 92.56 86 ASP A CA 1
ATOM 681 C C . ASP A 1 86 ? -3.398 11.884 -5.411 1.00 92.56 86 ASP A C 1
ATOM 683 O O . ASP A 1 86 ? -2.488 12.122 -4.618 1.00 92.56 86 ASP A O 1
ATOM 687 N N . ALA A 1 87 ? -3.907 10.649 -5.489 1.00 94.31 87 ALA A N 1
ATOM 688 C CA . ALA A 1 87 ? -3.434 9.559 -4.636 1.00 94.31 87 ALA A CA 1
ATOM 689 C C . ALA A 1 87 ? -1.949 9.202 -4.859 1.00 94.31 87 ALA A C 1
ATOM 691 O O . ALA A 1 87 ? -1.235 8.892 -3.900 1.00 94.31 87 ALA A O 1
ATOM 692 N N . LEU A 1 88 ? -1.476 9.231 -6.109 1.00 91.94 88 LEU A N 1
ATOM 693 C CA . LEU A 1 88 ? -0.074 8.978 -6.451 1.00 91.94 88 LEU A CA 1
ATOM 694 C C . LEU A 1 88 ? 0.837 10.147 -6.067 1.00 91.94 88 LEU A C 1
ATOM 696 O O . LEU A 1 88 ? 1.933 9.901 -5.567 1.00 91.94 88 LEU A O 1
ATOM 700 N N . GLU A 1 89 ? 0.393 11.385 -6.267 1.00 91.38 89 GLU A N 1
ATOM 701 C CA . GLU A 1 89 ? 1.108 12.599 -5.861 1.00 91.38 89 GLU A CA 1
ATOM 702 C C . GLU A 1 89 ? 1.273 12.645 -4.345 1.00 91.38 89 GLU A C 1
ATOM 704 O O . GLU A 1 89 ? 2.390 12.824 -3.862 1.00 91.38 89 GLU A O 1
ATOM 709 N N . LEU A 1 90 ? 0.213 12.342 -3.588 1.00 90.81 90 LEU A N 1
ATOM 710 C CA . LEU A 1 9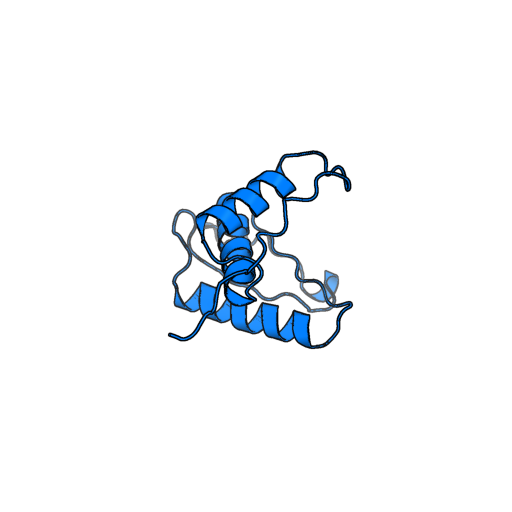0 ? 0.286 12.211 -2.134 1.00 90.81 90 LEU A CA 1
ATOM 711 C C . LEU A 1 90 ? 1.312 11.156 -1.707 1.00 90.81 90 LEU A C 1
ATOM 713 O O . LEU A 1 90 ? 2.096 11.380 -0.784 1.00 90.81 90 LEU A O 1
ATOM 717 N N . PHE A 1 91 ? 1.298 9.987 -2.354 1.00 91.12 91 PHE A N 1
ATOM 718 C CA . PHE A 1 91 ? 2.268 8.935 -2.065 1.00 91.12 91 PHE A CA 1
ATOM 719 C C . PHE A 1 91 ? 3.699 9.383 -2.378 1.00 91.12 91 PHE A C 1
ATOM 721 O O . PHE A 1 91 ? 4.599 9.125 -1.579 1.00 91.12 91 PHE A O 1
ATOM 728 N N . ALA A 1 92 ? 3.916 10.023 -3.529 1.00 88.25 92 ALA A N 1
ATOM 729 C CA . ALA A 1 92 ? 5.224 10.513 -3.941 1.00 88.25 92 ALA A CA 1
ATOM 730 C C . ALA A 1 92 ? 5.746 11.555 -2.947 1.00 88.25 92 ALA A C 1
ATOM 732 O O . ALA A 1 92 ? 6.835 11.361 -2.413 1.00 88.25 92 ALA A O 1
ATOM 733 N N . TYR A 1 93 ? 4.923 12.556 -2.621 1.00 87.00 93 TYR A N 1
ATOM 734 C CA . TYR A 1 93 ? 5.216 13.606 -1.649 1.00 87.00 93 TYR A CA 1
ATOM 735 C C . TYR A 1 93 ? 5.640 13.027 -0.296 1.00 87.00 93 TYR A C 1
ATOM 737 O O . TYR A 1 93 ? 6.759 13.247 0.160 1.00 87.00 93 TYR A O 1
ATOM 745 N N . ARG A 1 94 ? 4.799 12.169 0.302 1.00 86.56 94 ARG A N 1
ATOM 746 C CA . ARG A 1 94 ? 5.085 11.557 1.613 1.00 86.56 94 ARG A CA 1
ATOM 747 C C . ARG A 1 94 ? 6.280 10.609 1.623 1.00 86.56 94 ARG A C 1
ATOM 749 O O . ARG A 1 94 ? 6.747 10.227 2.692 1.00 86.56 94 ARG A O 1
ATOM 756 N N . ARG A 1 95 ? 6.729 10.153 0.456 1.00 81.88 95 ARG A N 1
ATOM 757 C CA . ARG A 1 95 ? 7.866 9.243 0.324 1.00 81.88 95 ARG A CA 1
ATOM 758 C C . ARG A 1 95 ? 9.192 9.987 0.153 1.00 81.88 95 ARG A C 1
ATOM 760 O O . ARG A 1 95 ? 10.223 9.387 0.463 1.00 81.88 95 ARG A O 1
ATOM 767 N N . THR A 1 96 ? 9.187 11.195 -0.412 1.00 78.25 96 THR A N 1
ATOM 768 C CA . THR A 1 96 ? 10.409 11.921 -0.797 1.00 78.25 96 THR A CA 1
ATOM 769 C C . THR A 1 96 ? 10.726 13.130 0.068 1.00 78.25 96 THR A C 1
ATOM 771 O O . THR A 1 96 ? 11.907 13.435 0.191 1.00 78.25 96 THR A O 1
ATOM 774 N N . GLU A 1 97 ? 9.730 13.782 0.663 1.00 60.09 97 GLU A N 1
ATOM 775 C CA . GLU A 1 97 ? 9.946 14.963 1.504 1.00 60.09 97 GLU A CA 1
ATOM 776 C C . GLU A 1 97 ? 10.093 14.581 2.985 1.00 60.09 97 GLU A C 1
ATOM 778 O O . GLU A 1 97 ? 9.419 13.667 3.477 1.00 60.09 97 GLU A O 1
ATOM 783 N N . ASP A 1 98 ? 10.967 15.294 3.704 1.00 51.19 98 ASP A N 1
ATOM 784 C CA . ASP A 1 98 ? 11.016 15.266 5.166 1.00 51.19 98 ASP A CA 1
ATOM 785 C C . ASP A 1 98 ? 9.678 15.811 5.683 1.00 51.19 98 ASP A C 1
ATOM 787 O O . ASP A 1 98 ? 9.407 17.005 5.609 1.00 51.19 98 ASP A O 1
ATOM 791 N N . PHE A 1 99 ? 8.804 14.919 6.149 1.00 49.72 99 PHE A N 1
ATOM 792 C CA . PHE A 1 99 ? 7.476 15.258 6.656 1.00 49.72 99 PHE A CA 1
ATOM 793 C C . PHE A 1 99 ? 7.537 16.405 7.683 1.00 49.72 99 PHE A C 1
ATOM 795 O O . PHE A 1 99 ? 7.987 16.198 8.813 1.00 49.72 99 PHE A O 1
ATOM 802 N N . ASN A 1 100 ? 7.038 17.589 7.308 1.00 49.94 100 ASN A N 1
ATOM 803 C CA . ASN A 1 100 ? 6.703 18.660 8.239 1.00 49.94 100 ASN A CA 1
ATOM 804 C C . ASN A 1 100 ? 5.193 18.577 8.540 1.00 49.94 100 ASN A C 1
ATOM 806 O O . ASN A 1 100 ? 4.391 18.684 7.612 1.00 49.94 100 ASN A O 1
ATOM 810 N N . PRO A 1 101 ? 4.770 18.341 9.796 1.00 50.72 101 PRO A N 1
ATOM 811 C CA . PRO A 1 101 ? 3.355 18.176 10.146 1.00 50.72 101 PRO A CA 1
ATOM 812 C C . PRO A 1 101 ? 2.476 19.409 9.876 1.00 50.72 101 PRO A C 1
ATOM 814 O O . PRO A 1 101 ? 1.258 19.273 9.933 1.00 50.72 101 PRO A O 1
ATOM 817 N N . ASP A 1 102 ? 3.076 20.562 9.567 1.00 54.75 102 ASP A N 1
ATOM 818 C CA . ASP A 1 102 ? 2.375 21.801 9.215 1.00 54.75 102 ASP A CA 1
ATOM 819 C C . ASP A 1 102 ? 2.012 21.907 7.717 1.00 54.75 102 ASP A C 1
ATOM 821 O O . ASP A 1 102 ? 1.268 22.811 7.340 1.00 54.75 102 ASP A O 1
ATOM 825 N N . ASP A 1 103 ? 2.480 20.989 6.856 1.00 57.53 103 ASP A N 1
ATOM 826 C CA . ASP A 1 103 ? 1.999 20.885 5.470 1.00 57.53 103 ASP A CA 1
ATOM 827 C C . ASP A 1 103 ? 0.653 20.141 5.440 1.00 57.53 103 ASP A C 1
ATOM 829 O O . ASP A 1 103 ? 0.534 18.975 5.039 1.00 57.53 103 ASP A O 1
ATOM 833 N N . GLU A 1 104 ? -0.388 20.823 5.916 1.00 51.03 104 GLU A N 1
ATOM 834 C CA . GLU A 1 104 ? -1.776 20.474 5.641 1.00 51.03 104 GLU A CA 1
ATOM 835 C C . GLU A 1 104 ? -1.997 20.583 4.126 1.00 51.03 104 GLU A C 1
ATOM 837 O O . GLU A 1 104 ? -2.084 21.666 3.555 1.00 51.03 104 GLU A O 1
ATOM 842 N N . LEU A 1 105 ? -2.047 19.441 3.437 1.00 57.59 105 LEU A N 1
ATOM 843 C CA . LEU A 1 105 ? -2.587 19.399 2.082 1.00 57.59 105 LEU A CA 1
ATOM 844 C C . LEU A 1 105 ? -4.079 19.693 2.201 1.00 57.59 105 LEU A C 1
ATOM 846 O O . LEU A 1 105 ? -4.822 18.807 2.631 1.00 57.59 105 LEU A O 1
ATOM 850 N N . ASP A 1 106 ? -4.444 20.931 1.860 1.00 40.31 106 ASP A N 1
ATOM 851 C CA . ASP A 1 106 ? -5.790 21.498 1.898 1.00 40.31 106 ASP A CA 1
ATOM 852 C C . ASP A 1 106 ? -6.873 20.424 1.744 1.00 40.31 106 ASP A C 1
ATOM 854 O O . ASP A 1 106 ? -6.967 19.723 0.725 1.00 40.31 106 ASP A O 1
ATOM 858 N N . GLU A 1 107 ? -7.719 20.300 2.768 1.00 46.00 107 GLU A N 1
ATOM 859 C CA . GLU A 1 107 ? -9.009 19.647 2.625 1.00 46.00 107 GLU A CA 1
ATOM 860 C C . GLU A 1 107 ? -9.751 20.338 1.475 1.00 46.00 107 GLU A C 1
ATOM 862 O O . GLU A 1 107 ? -10.237 21.461 1.607 1.00 46.00 107 GLU A O 1
ATOM 867 N N . VAL A 1 108 ? -9.861 19.666 0.324 1.00 44.44 108 VAL A N 1
ATOM 868 C CA . VAL A 1 108 ? -10.858 20.036 -0.681 1.00 44.44 108 VAL A CA 1
ATOM 869 C C . VAL A 1 108 ? -12.218 19.884 -0.014 1.00 44.44 108 VAL A C 1
ATOM 871 O O . VAL A 1 108 ? -12.750 18.783 0.155 1.00 44.44 108 VAL A O 1
ATOM 874 N N . THR A 1 109 ? -12.754 21.030 0.387 1.00 34.91 109 THR A N 1
ATOM 875 C CA . THR A 1 109 ? -14.112 21.213 0.860 1.00 34.91 109 THR A CA 1
ATOM 876 C C . THR A 1 109 ? -15.066 20.637 -0.176 1.00 34.91 109 THR A C 1
ATOM 878 O O . THR A 1 109 ? -15.166 21.071 -1.324 1.00 34.91 109 THR A O 1
ATOM 881 N N . THR A 1 110 ? -15.781 19.592 0.223 1.00 44.53 110 THR A N 1
ATOM 882 C CA . THR A 1 110 ? -16.966 19.146 -0.494 1.00 44.53 110 THR A CA 1
ATOM 883 C C . THR A 1 110 ? -18.089 20.131 -0.227 1.00 44.53 110 THR A C 1
ATOM 885 O O . THR A 1 110 ? -18.865 19.941 0.705 1.00 44.53 110 THR A O 1
ATOM 888 N N . GLU A 1 111 ? -18.204 21.153 -1.065 1.00 40.28 111 GLU A N 1
ATOM 889 C CA . GLU A 1 111 ? -19.406 21.978 -1.150 1.00 40.28 111 GLU A CA 1
ATOM 890 C C . GLU A 1 111 ? -20.016 21.804 -2.544 1.00 40.28 111 GLU A C 1
ATOM 892 O O . GLU A 1 111 ? -19.349 22.020 -3.555 1.00 40.28 111 GLU A O 1
ATOM 897 N N . GLY A 1 112 ? -21.284 21.378 -2.602 1.00 37.59 112 GLY A N 1
ATOM 898 C CA . GLY A 1 112 ? -22.070 21.437 -3.839 1.00 37.59 112 GLY A CA 1
ATOM 899 C C . GLY A 1 112 ? -22.856 20.191 -4.248 1.00 37.59 112 GLY A C 1
ATOM 900 O O . GLY A 1 112 ? -22.928 19.893 -5.434 1.00 37.59 112 GLY A O 1
ATOM 901 N N . SER A 1 113 ? -23.497 19.477 -3.317 1.00 43.50 113 SER A N 1
ATOM 902 C CA . SER A 1 113 ? -24.792 18.857 -3.642 1.00 43.50 113 SER A CA 1
ATOM 903 C C . SER A 1 113 ? -25.877 19.901 -3.394 1.00 43.50 113 SER A C 1
ATOM 905 O O . SER A 1 113 ? -26.246 20.136 -2.249 1.00 43.50 113 SER A O 1
ATOM 907 N N . SER A 1 114 ? -26.378 20.531 -4.457 1.00 42.69 114 SER A N 1
ATOM 908 C CA . SER A 1 114 ? -27.666 21.225 -4.428 1.00 42.69 114 SER A CA 1
ATOM 909 C C . SER A 1 114 ? -28.571 20.576 -5.457 1.00 42.69 114 SER A C 1
ATOM 911 O O . SER A 1 114 ? -28.313 20.630 -6.656 1.00 42.69 114 SER A O 1
ATOM 913 N N . CYS A 1 115 ? -29.623 19.953 -4.943 1.00 39.53 115 CYS A N 1
ATOM 914 C CA . CYS A 1 115 ? -30.816 19.599 -5.686 1.00 39.53 115 CYS A CA 1
ATOM 915 C C . CYS A 1 115 ? -31.431 20.877 -6.286 1.00 39.53 115 CYS A C 1
ATOM 917 O O . CYS A 1 115 ? -31.464 21.914 -5.616 1.00 39.53 115 CYS A O 1
ATOM 919 N N . GLY A 1 116 ? -31.897 20.784 -7.527 1.00 38.97 116 GLY A N 1
ATOM 920 C CA . GLY A 1 116 ? -32.6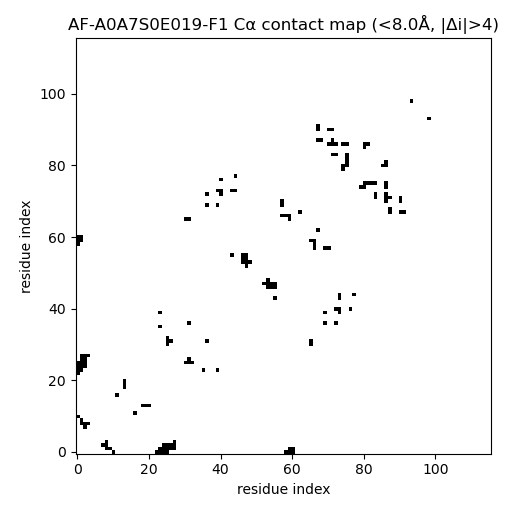68 21.787 -8.255 1.00 38.97 116 GLY A CA 1
ATOM 921 C C . GLY A 1 116 ? -33.291 21.131 -9.470 1.00 38.97 116 GLY A C 1
ATOM 922 O O . GLY A 1 116 ? -32.510 20.545 -10.251 1.00 38.97 116 GLY A O 1
#

Radius of gyration: 16.72 Å; Cα contacts (8 Å, |Δi|>4): 88; chains: 1; bounding box: 49×40×31 Å

Nearest PDB structures (foldseek):
  3awf-assembly2_B  TM=9.517E-01  e=7.065E-05  Ciona intestinalis
  3v0f-assembly2_B  TM=9.177E-01  e=5.860E-05  Ciona intestinalis
  3awg-assembly2_B  TM=9.610E-01  e=1.163E-04  Ciona intestinalis
  3v0g-assembly4_D  TM=8.512E-01  e=8.518E-05  Ciona intestinalis
  3v0g-assembly2_B  TM=9.054E-01  e=2.963E-04  Ciona intestinalis

Mean predicted aligned error: 11.06 Å

InterPro domains:
  IPR000387 Tyrosine-specific protein phosphatases domain [PS50056] (35-106)
  IPR016130 Protein-tyrosine phosphatase, active site [PS00383] (58-68)
  IPR029021 Protein-tyrosine phosphatase-like [G3DSA:3.90.190.10] (2-109)
  IPR029021 Protein-tyrosine phosphatase-like [SSF52799] (12-95)
  IPR029023 Tensin-type phosphatase domain [PS51181] (1-116)
  IPR051281 Dual-specificity lipid and protein phosphatase [PTHR12305] (11-98)

pLDDT: mean 75.89, std 19.34, range [34.91, 95.81]

Sequence (116 aa):
TYTSSDGSMGNYHPQMLYNQVQRIPFEDHAPPLLVELIYFCQEASSWLQRDRKNVVVVHCKGGKGRTGVMIASLLMWTGHRRSALDALELFAYRRTEDFNPDDELDEVTTEGSSCG

Foldseek 3Di:
DEQDPVRPDPDDPCVVVVVPDDDQYDHPPDADDPVSLVVLLVVQVVQCVVDVPGDDDDDDPVCADRVLQSQLSNCCSVPVDVDSVVSSVVVVCVVPDPDDVPPPPDDPDPDDPDDD

Solvent-accessible surface area (backbone atoms only — not comparable to full-atom values): 7570 Å² total; per-residue (Å²): 68,68,62,49,97,82,72,65,66,92,61,80,63,44,74,84,53,78,62,74,69,84,78,61,72,48,63,80,96,53,82,71,54,70,68,56,52,50,52,48,38,51,54,53,51,54,51,42,70,75,36,92,87,49,80,87,86,79,66,41,98,82,52,51,70,71,29,40,54,54,49,21,51,37,34,41,74,72,62,80,28,95,44,71,65,61,25,40,50,53,48,50,49,71,70,72,50,86,86,56,91,82,71,71,78,72,81,79,75,90,77,82,92,72,91,130